Protein AF-A0A1V4AAN3-F1 (afdb_monomer_lite)

Sequence (166 aa):
MYVKAYLSYAHAMLGDKEAAVAVVRRCFSHLVLNWDRVVREESPEAYAWALLKVRVDTHLKLAGLDPQLVETAAFRRTASAVLESVRCQFAVMETALGLYTAIASLPERQYDTIVLLYVLGYPSEKVARIMGVERDTVRSHRRLAKRRIAKKLGLPLYAVADTTKE

Structure (mmCIF, N/CA/C/O backbone):
data_AF-A0A1V4AAN3-F1
#
_entry.id   AF-A0A1V4AAN3-F1
#
loop_
_atom_site.group_PDB
_atom_site.id
_atom_site.type_symbol
_atom_site.label_atom_id
_atom_site.label_alt_id
_atom_site.label_comp_id
_atom_site.label_asym_id
_atom_site.label_entity_id
_atom_site.label_seq_id
_atom_site.pdbx_PDB_ins_code
_atom_site.Cartn_x
_atom_site.Cartn_y
_atom_site.Cartn_z
_atom_site.occupancy
_atom_site.B_iso_or_equiv
_atom_site.auth_seq_id
_atom_site.auth_comp_id
_atom_site.auth_asym_id
_atom_site.auth_atom_id
_atom_site.pdbx_PDB_model_num
ATOM 1 N N . MET A 1 1 ? 3.935 -12.541 -12.078 1.00 59.59 1 MET A N 1
ATOM 2 C CA . MET A 1 1 ? 3.263 -12.678 -10.759 1.00 59.59 1 MET A CA 1
ATOM 3 C C . MET A 1 1 ? 2.969 -11.329 -10.074 1.00 59.59 1 MET A C 1
ATOM 5 O O . MET A 1 1 ? 1.926 -11.222 -9.438 1.00 59.59 1 MET A O 1
ATOM 9 N N . TYR A 1 2 ? 3.808 -10.291 -10.241 1.00 76.88 2 TYR A N 1
ATOM 10 C CA . TYR A 1 2 ? 3.610 -8.951 -9.644 1.00 76.88 2 TYR A CA 1
ATOM 11 C C . TYR A 1 2 ? 2.489 -8.103 -10.268 1.00 76.88 2 TYR A C 1
ATOM 13 O O . TYR A 1 2 ? 1.782 -7.406 -9.547 1.00 76.88 2 TYR A O 1
ATOM 21 N N . VAL A 1 3 ? 2.253 -8.223 -11.581 1.00 86.06 3 VAL A N 1
ATOM 22 C CA . VAL A 1 3 ? 1.236 -7.435 -12.312 1.00 86.06 3 VAL A CA 1
ATOM 23 C C . VAL A 1 3 ? -0.153 -7.532 -11.672 1.00 86.06 3 VAL A C 1
ATOM 25 O O . VAL A 1 3 ? -0.831 -6.522 -11.521 1.00 86.06 3 VAL A O 1
ATOM 28 N N . LYS A 1 4 ? -0.565 -8.725 -11.216 1.00 91.44 4 LYS A N 1
ATOM 29 C CA . LYS A 1 4 ? -1.862 -8.909 -10.542 1.00 91.44 4 LYS A CA 1
ATOM 30 C C . LYS A 1 4 ? -1.949 -8.107 -9.241 1.00 91.44 4 LYS A C 1
ATOM 32 O O . LYS A 1 4 ? -2.992 -7.522 -8.968 1.00 91.44 4 LYS A O 1
ATOM 37 N N . ALA A 1 5 ? -0.873 -8.063 -8.454 1.00 91.44 5 ALA A N 1
ATOM 38 C CA . ALA A 1 5 ? -0.840 -7.284 -7.218 1.00 91.44 5 ALA A CA 1
ATOM 39 C C . ALA A 1 5 ? -0.900 -5.779 -7.501 1.00 91.44 5 ALA A C 1
ATOM 41 O O . ALA A 1 5 ? -1.662 -5.074 -6.848 1.00 91.44 5 ALA A O 1
ATOM 42 N N . TYR A 1 6 ? -0.183 -5.321 -8.529 1.00 94.25 6 TYR A N 1
ATOM 43 C CA . TYR A 1 6 ? -0.158 -3.919 -8.946 1.00 94.25 6 TYR A CA 1
ATOM 44 C C . TYR A 1 6 ? -1.533 -3.473 -9.454 1.00 94.25 6 TYR A C 1
ATOM 46 O O . TYR A 1 6 ? -2.027 -2.428 -9.046 1.00 94.25 6 TYR A O 1
ATOM 54 N N . LEU A 1 7 ? -2.190 -4.302 -10.273 1.00 94.69 7 LEU A N 1
ATOM 55 C CA . LEU A 1 7 ? -3.561 -4.059 -10.728 1.00 94.69 7 LEU A CA 1
ATOM 56 C C . LEU A 1 7 ? -4.556 -4.062 -9.571 1.00 94.69 7 LEU A C 1
ATOM 58 O O . LEU A 1 7 ? -5.420 -3.199 -9.527 1.00 94.69 7 LEU A O 1
ATOM 62 N N . SER A 1 8 ? -4.430 -5.002 -8.631 1.00 92.06 8 SER A N 1
ATOM 63 C CA . SER A 1 8 ? -5.326 -5.066 -7.468 1.00 92.06 8 SER A CA 1
ATOM 64 C C . SER A 1 8 ? -5.192 -3.817 -6.599 1.00 92.06 8 SER A C 1
ATOM 66 O O . SER A 1 8 ? -6.200 -3.258 -6.184 1.00 92.06 8 SER A O 1
ATOM 68 N N . TYR A 1 9 ? -3.960 -3.356 -6.368 1.00 91.88 9 TYR A N 1
ATOM 69 C CA . TYR A 1 9 ? -3.700 -2.129 -5.621 1.00 91.88 9 TYR A CA 1
ATOM 70 C C . TYR A 1 9 ? -4.224 -0.893 -6.356 1.00 91.88 9 TYR A C 1
ATOM 72 O O . TYR A 1 9 ? -4.999 -0.130 -5.790 1.00 91.88 9 TYR A O 1
ATOM 80 N N . ALA A 1 10 ? -3.857 -0.718 -7.629 1.00 93.25 10 ALA A N 1
ATOM 81 C CA . ALA A 1 10 ? -4.297 0.427 -8.418 1.00 93.25 10 ALA A CA 1
ATOM 82 C C . ALA A 1 10 ? -5.827 0.466 -8.551 1.00 93.25 10 ALA A C 1
ATOM 84 O O . ALA A 1 10 ? -6.421 1.525 -8.412 1.00 93.25 10 ALA A O 1
ATOM 85 N N . HIS A 1 11 ? -6.478 -0.682 -8.745 1.00 92.31 11 HIS A N 1
ATOM 86 C CA . HIS A 1 11 ? -7.936 -0.764 -8.789 1.00 92.31 11 HIS A CA 1
ATOM 87 C C . HIS A 1 11 ? -8.573 -0.430 -7.440 1.00 92.31 11 HIS A C 1
ATOM 89 O O . HIS A 1 11 ? -9.558 0.301 -7.408 1.00 92.31 11 HIS A O 1
ATOM 95 N N . ALA A 1 12 ? -8.003 -0.915 -6.332 1.00 88.38 12 ALA A N 1
ATOM 96 C CA . ALA A 1 12 ? -8.495 -0.571 -5.005 1.00 88.38 12 ALA A CA 1
ATOM 97 C C . ALA A 1 12 ? -8.431 0.943 -4.764 1.00 88.38 12 ALA A C 1
ATOM 99 O O . ALA A 1 12 ? -9.416 1.510 -4.309 1.00 88.38 12 ALA A O 1
ATOM 100 N N . MET A 1 13 ? -7.320 1.594 -5.122 1.00 88.69 13 MET A N 1
ATOM 101 C CA . MET A 1 13 ? -7.129 3.034 -4.915 1.00 88.69 13 MET A CA 1
ATOM 102 C C . MET A 1 13 ? -7.954 3.896 -5.877 1.00 88.69 13 MET A C 1
ATOM 104 O O . MET A 1 13 ? -8.560 4.872 -5.457 1.00 88.69 13 MET A O 1
ATOM 108 N N . LEU A 1 14 ? -7.992 3.555 -7.166 1.00 89.38 14 LEU A N 1
ATOM 109 C CA . LEU A 1 14 ? -8.653 4.380 -8.183 1.00 89.38 14 LEU A CA 1
ATOM 110 C C . LEU A 1 14 ? -10.164 4.121 -8.267 1.00 89.38 14 LEU A C 1
ATOM 112 O O . LEU A 1 14 ? -10.907 4.979 -8.730 1.00 89.38 14 LEU A O 1
ATOM 116 N N . GLY A 1 15 ? -10.630 2.938 -7.854 1.00 86.88 15 GLY A N 1
ATOM 117 C CA . GLY A 1 15 ? -12.028 2.519 -7.994 1.00 86.88 15 GLY A CA 1
ATOM 118 C C . GLY A 1 15 ? -12.482 2.281 -9.441 1.00 86.88 15 GLY A C 1
ATOM 119 O O . GLY A 1 15 ? -13.656 1.999 -9.659 1.00 86.88 15 GLY A O 1
ATOM 120 N N . ASP A 1 16 ? -11.568 2.379 -10.409 1.00 87.75 16 ASP A N 1
ATOM 121 C CA . ASP A 1 16 ? -11.807 2.203 -11.840 1.00 87.75 16 ASP A CA 1
ATOM 122 C C . ASP A 1 16 ? -10.781 1.215 -12.417 1.00 87.75 16 ASP A C 1
ATOM 124 O O . ASP A 1 16 ? -9.563 1.342 -12.231 1.00 87.75 16 ASP A O 1
ATOM 128 N N . LYS A 1 17 ? -11.288 0.186 -13.102 1.00 91.31 17 LYS A N 1
ATOM 129 C CA . LYS A 1 17 ? -10.483 -0.898 -13.671 1.00 91.31 17 LYS A CA 1
ATOM 130 C C . LYS A 1 17 ? -9.648 -0.443 -14.869 1.00 91.31 17 LYS A C 1
ATOM 132 O O . LYS A 1 17 ? -8.492 -0.856 -14.978 1.00 91.31 17 LYS A O 1
ATOM 137 N N . GLU A 1 18 ? -10.197 0.387 -15.748 1.00 93.19 18 GLU A N 1
ATOM 138 C CA . GLU A 1 18 ? -9.493 0.892 -16.929 1.00 93.19 18 GLU A CA 1
ATOM 139 C C . GLU A 1 18 ? -8.391 1.870 -16.516 1.00 93.19 18 GLU A C 1
ATOM 141 O O . GLU A 1 18 ? -7.249 1.758 -16.980 1.00 93.19 18 GLU A O 1
ATOM 146 N N . ALA A 1 19 ? -8.681 2.751 -15.554 1.00 92.50 19 ALA A N 1
ATOM 147 C CA . ALA A 1 19 ? -7.680 3.640 -14.971 1.00 92.50 19 ALA A CA 1
ATOM 148 C C . ALA A 1 19 ? -6.533 2.845 -14.320 1.00 92.50 19 ALA A C 1
ATOM 150 O O . ALA A 1 19 ? -5.355 3.135 -14.559 1.00 92.50 19 ALA A O 1
ATOM 151 N N . ALA A 1 20 ? -6.855 1.785 -13.569 1.00 94.44 20 ALA A N 1
ATOM 152 C CA . ALA A 1 20 ? -5.860 0.902 -12.963 1.00 94.44 20 ALA A CA 1
ATOM 153 C C . ALA A 1 20 ? -4.967 0.223 -14.010 1.00 94.44 20 ALA A C 1
ATOM 155 O O . ALA A 1 20 ? -3.740 0.214 -13.868 1.00 94.44 20 ALA A O 1
ATOM 156 N N . VAL A 1 21 ? -5.555 -0.305 -15.087 1.00 96.12 21 VAL A N 1
ATOM 157 C CA . VAL A 1 21 ? -4.800 -0.909 -16.194 1.00 96.12 21 VAL A CA 1
ATOM 158 C C . VAL A 1 21 ? -3.892 0.122 -16.862 1.00 96.12 21 VAL A C 1
ATOM 160 O O . VAL A 1 21 ? -2.718 -0.171 -17.101 1.00 96.12 21 VAL A O 1
ATOM 163 N N . ALA A 1 22 ? -4.389 1.330 -17.130 1.00 95.25 22 ALA A N 1
ATOM 164 C CA . ALA A 1 22 ? -3.608 2.392 -17.756 1.00 95.25 22 ALA A CA 1
ATOM 165 C C . ALA A 1 22 ? -2.410 2.820 -16.892 1.00 95.25 22 ALA A C 1
ATOM 167 O O . ALA A 1 22 ? -1.289 2.933 -17.401 1.00 95.25 22 ALA A O 1
ATOM 168 N N . VAL A 1 23 ? -2.616 3.011 -15.585 1.00 96.06 23 VAL A N 1
ATOM 169 C CA . VAL A 1 23 ? -1.551 3.373 -14.636 1.00 96.06 23 VAL A CA 1
ATOM 170 C C . VAL A 1 23 ? -0.497 2.272 -14.544 1.00 96.06 23 VAL A C 1
ATOM 172 O O . VAL A 1 23 ? 0.698 2.555 -14.667 1.00 96.06 23 VAL A O 1
ATOM 175 N N . VAL A 1 24 ? -0.919 1.012 -14.398 1.00 96.19 24 VAL A N 1
ATOM 176 C CA . VAL A 1 24 ? 0.011 -0.122 -14.317 1.00 96.19 24 VAL A CA 1
ATOM 177 C C . VAL A 1 24 ? 0.786 -0.283 -15.623 1.00 96.19 24 VAL A C 1
ATOM 179 O O . VAL A 1 24 ? 2.006 -0.425 -15.577 1.00 96.19 24 VAL A O 1
ATOM 182 N N . ARG A 1 25 ? 0.136 -0.183 -16.789 1.00 95.25 25 ARG A N 1
ATOM 183 C CA . ARG A 1 25 ? 0.828 -0.234 -18.090 1.00 95.25 25 ARG A CA 1
ATOM 184 C C . ARG A 1 25 ? 1.920 0.830 -18.189 1.00 95.25 25 ARG A C 1
ATOM 186 O O . ARG A 1 25 ? 3.060 0.485 -18.475 1.00 95.25 25 ARG A O 1
ATOM 193 N N . ARG A 1 26 ? 1.609 2.092 -17.870 1.00 94.44 26 ARG A N 1
ATOM 194 C CA . ARG A 1 26 ? 2.597 3.190 -17.872 1.00 94.44 26 ARG A CA 1
ATOM 195 C C . ARG A 1 26 ? 3.749 2.935 -16.899 1.00 94.44 26 ARG A C 1
ATOM 197 O O . ARG A 1 26 ? 4.897 3.221 -17.233 1.00 94.44 26 ARG A O 1
ATOM 204 N N . CYS A 1 27 ? 3.457 2.387 -15.719 1.00 95.00 27 CYS A N 1
ATOM 205 C CA . CYS A 1 27 ? 4.476 2.008 -14.743 1.00 95.00 27 CYS A CA 1
ATOM 206 C C . CYS A 1 27 ? 5.439 0.962 -15.324 1.00 95.00 27 CYS A C 1
ATOM 208 O O . CYS A 1 27 ? 6.649 1.166 -15.301 1.00 95.00 27 CYS A O 1
ATOM 210 N N . PHE A 1 28 ? 4.919 -0.124 -15.899 1.00 93.94 28 PHE A N 1
ATOM 211 C CA . PHE A 1 28 ? 5.752 -1.177 -16.486 1.00 93.94 28 PHE A CA 1
ATOM 212 C C . PHE A 1 28 ? 6.523 -0.699 -17.720 1.00 93.94 28 PHE A C 1
ATOM 214 O O . PHE A 1 28 ? 7.702 -1.019 -17.841 1.00 93.94 28 PHE A O 1
ATOM 221 N N . SER A 1 29 ? 5.921 0.121 -18.587 1.00 94.81 29 SER A N 1
ATOM 222 C CA . SER A 1 29 ? 6.644 0.747 -19.702 1.00 94.81 29 SER A CA 1
ATOM 223 C C . SER A 1 29 ? 7.831 1.573 -19.206 1.00 94.81 29 SER A C 1
ATOM 225 O O . SER A 1 29 ? 8.921 1.459 -19.755 1.00 94.81 29 SER A O 1
ATOM 227 N N . HIS A 1 30 ? 7.660 2.348 -18.130 1.00 93.88 30 HIS A N 1
ATOM 228 C CA . HIS A 1 30 ? 8.761 3.104 -17.535 1.00 93.88 30 HIS A CA 1
ATOM 229 C C . HIS A 1 30 ? 9.863 2.193 -16.976 1.00 93.88 30 HIS A C 1
ATOM 231 O O . HIS A 1 30 ? 11.039 2.491 -17.164 1.00 93.88 30 HIS A O 1
ATOM 237 N N . LEU A 1 31 ? 9.504 1.089 -16.311 1.00 93.75 31 LEU A N 1
ATOM 238 C CA . LEU A 1 31 ? 10.482 0.128 -15.788 1.00 93.75 31 LEU A CA 1
ATOM 239 C C . LEU A 1 31 ? 11.292 -0.533 -16.906 1.00 93.75 31 LEU A C 1
ATOM 241 O O . LEU A 1 31 ? 12.506 -0.636 -16.782 1.00 93.75 31 LEU A O 1
ATOM 245 N N . VAL A 1 32 ? 10.639 -0.933 -18.001 1.00 93.44 32 VAL A N 1
ATOM 246 C CA . VAL A 1 32 ? 11.308 -1.556 -19.155 1.00 93.44 32 VAL A CA 1
ATOM 247 C C . VAL A 1 32 ? 12.234 -0.563 -19.857 1.00 93.44 32 VAL A C 1
ATOM 249 O O . VAL A 1 32 ? 13.378 -0.894 -20.143 1.00 93.44 32 VAL A O 1
ATOM 252 N N . LEU A 1 33 ? 11.775 0.671 -20.087 1.00 94.94 33 LEU A N 1
ATOM 253 C CA . LEU A 1 33 ? 12.582 1.709 -20.742 1.00 94.94 33 LEU A CA 1
ATOM 254 C C . LEU A 1 33 ? 13.793 2.154 -19.912 1.00 94.94 33 LEU A C 1
ATOM 256 O O . LEU A 1 33 ? 14.749 2.679 -20.468 1.00 94.94 33 LEU A O 1
ATOM 260 N N . ASN A 1 34 ? 13.756 1.960 -18.592 1.00 93.81 34 ASN A N 1
ATOM 261 C CA . ASN A 1 34 ? 14.825 2.352 -17.673 1.00 93.81 34 ASN A CA 1
ATOM 262 C C . ASN A 1 34 ? 15.451 1.138 -16.972 1.00 93.81 34 ASN A C 1
ATOM 264 O O . ASN A 1 34 ? 15.970 1.272 -15.861 1.00 93.81 34 ASN A O 1
ATOM 268 N N . TRP A 1 35 ? 15.384 -0.044 -17.592 1.00 91.75 35 TRP A N 1
ATOM 269 C CA . TRP A 1 35 ? 15.732 -1.308 -16.941 1.00 91.75 35 TRP A CA 1
ATOM 270 C C . TRP A 1 35 ? 17.154 -1.317 -16.369 1.00 91.75 35 TRP A C 1
ATOM 272 O O . TRP A 1 35 ? 17.350 -1.708 -15.220 1.00 91.75 35 TRP A O 1
ATOM 282 N N . ASP A 1 36 ? 18.120 -0.766 -17.105 1.00 92.56 36 ASP A N 1
ATOM 283 C CA . ASP A 1 36 ? 19.516 -0.675 -16.662 1.00 92.56 36 ASP A CA 1
ATOM 284 C C . ASP A 1 36 ? 19.671 0.084 -15.342 1.00 92.56 36 ASP A C 1
ATOM 286 O O . ASP A 1 36 ? 20.532 -0.239 -14.528 1.00 92.56 36 ASP A O 1
ATOM 290 N N . ARG A 1 37 ? 18.842 1.107 -15.116 1.00 90.75 37 ARG A N 1
ATOM 291 C CA . ARG A 1 37 ? 18.824 1.845 -13.852 1.00 90.75 37 ARG A CA 1
ATOM 292 C C . ARG A 1 37 ? 18.161 1.024 -12.754 1.00 90.75 37 ARG A C 1
ATOM 294 O O . ARG A 1 37 ? 18.698 0.971 -11.658 1.00 90.75 37 ARG A O 1
ATOM 301 N N . VAL A 1 38 ? 17.026 0.392 -13.052 1.00 91.00 38 VAL A N 1
ATOM 302 C CA . VAL A 1 38 ? 16.240 -0.384 -12.079 1.00 91.00 38 VAL A CA 1
ATOM 303 C C . VAL A 1 38 ? 17.070 -1.507 -11.460 1.00 91.00 38 VAL A C 1
ATOM 305 O O . VAL A 1 38 ? 17.012 -1.705 -10.253 1.00 91.00 38 VAL A O 1
ATOM 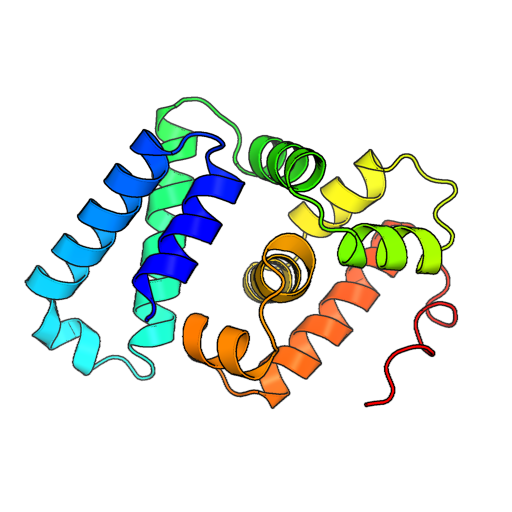308 N N . VAL A 1 39 ? 17.877 -2.204 -12.263 1.00 92.25 39 VAL A N 1
ATOM 309 C CA . VAL A 1 39 ? 18.729 -3.310 -11.788 1.00 92.25 39 VAL A CA 1
ATOM 310 C C . VAL A 1 39 ? 19.884 -2.830 -10.898 1.00 92.25 39 VAL A C 1
ATOM 312 O O . VAL A 1 39 ? 20.424 -3.618 -10.129 1.00 92.25 39 VAL A O 1
ATOM 315 N N . ARG A 1 40 ? 20.261 -1.547 -10.975 1.00 93.06 40 ARG A N 1
ATOM 316 C CA . ARG A 1 40 ? 21.310 -0.952 -10.129 1.00 93.06 40 ARG A CA 1
ATOM 317 C C . ARG A 1 40 ? 20.804 -0.461 -8.772 1.00 93.06 40 ARG A C 1
ATOM 319 O O . ARG A 1 40 ? 21.623 -0.107 -7.932 1.00 93.06 40 ARG A O 1
ATOM 326 N N . GLU A 1 41 ? 19.492 -0.397 -8.567 1.00 92.38 41 GLU A N 1
ATOM 327 C CA . GLU A 1 41 ? 18.913 -0.044 -7.270 1.00 92.38 41 GLU A CA 1
ATOM 328 C C . GLU A 1 41 ? 19.117 -1.194 -6.269 1.00 92.38 41 GLU A C 1
ATOM 330 O O . GLU A 1 41 ? 19.079 -2.364 -6.644 1.00 92.38 41 GLU A O 1
ATOM 335 N N . GLU A 1 42 ? 19.267 -0.875 -4.980 1.00 88.44 42 GLU A N 1
ATOM 336 C CA . GLU A 1 42 ? 19.451 -1.879 -3.913 1.00 88.44 42 GLU A CA 1
ATOM 337 C C . GLU A 1 42 ? 18.289 -2.885 -3.833 1.00 88.44 42 GLU A C 1
ATOM 339 O O . GLU A 1 42 ? 18.470 -4.038 -3.448 1.00 88.44 42 GLU A O 1
ATOM 344 N N . SER A 1 43 ? 17.083 -2.441 -4.200 1.00 92.00 43 SER A N 1
ATOM 345 C CA . SER A 1 43 ? 15.877 -3.266 -4.267 1.00 92.00 43 SER A CA 1
ATOM 346 C C . SER A 1 43 ? 15.016 -2.833 -5.461 1.00 92.00 43 SER A C 1
ATOM 348 O O . SER A 1 43 ? 14.237 -1.872 -5.358 1.00 92.00 43 SER A O 1
ATOM 350 N N . PRO A 1 44 ? 15.134 -3.527 -6.610 1.00 91.88 44 PRO A N 1
ATOM 351 C CA . PRO A 1 44 ? 14.329 -3.264 -7.802 1.00 91.88 44 PRO A CA 1
ATOM 352 C C . PRO A 1 44 ? 12.820 -3.322 -7.530 1.00 91.88 44 PRO A C 1
ATOM 354 O O . PRO A 1 44 ? 12.049 -2.518 -8.062 1.00 91.88 44 PRO A O 1
ATOM 357 N N . GLU A 1 45 ? 12.381 -4.239 -6.666 1.00 92.38 45 GLU A N 1
ATOM 358 C CA . GLU A 1 45 ? 10.986 -4.374 -6.251 1.00 92.38 45 GLU A CA 1
ATOM 359 C C . GLU A 1 45 ? 10.505 -3.160 -5.454 1.00 92.38 45 GLU A C 1
ATOM 361 O O . GLU A 1 45 ? 9.413 -2.649 -5.717 1.00 92.38 45 GLU A O 1
ATOM 366 N N . ALA A 1 46 ? 11.316 -2.660 -4.514 1.00 92.69 46 ALA A N 1
ATOM 367 C CA . ALA A 1 46 ? 10.961 -1.477 -3.736 1.00 92.69 46 ALA A CA 1
ATOM 368 C C . ALA A 1 46 ? 10.870 -0.232 -4.625 1.00 92.69 46 ALA A C 1
ATOM 370 O O . ALA A 1 46 ? 9.956 0.581 -4.444 1.00 92.69 46 ALA A O 1
ATOM 371 N N . TYR A 1 47 ? 11.773 -0.111 -5.602 1.00 93.75 47 TYR A N 1
ATOM 372 C CA . TYR A 1 47 ? 11.732 0.945 -6.610 1.00 93.75 47 TYR A CA 1
ATOM 373 C C . TYR A 1 47 ? 10.455 0.861 -7.459 1.00 93.75 47 TYR A C 1
ATOM 375 O O . TYR A 1 47 ? 9.722 1.845 -7.587 1.00 93.75 47 TYR A O 1
ATOM 383 N N . ALA A 1 48 ? 10.141 -0.322 -7.996 1.00 94.38 48 ALA A N 1
ATOM 384 C CA . ALA A 1 48 ? 8.944 -0.541 -8.804 1.00 94.38 48 ALA A CA 1
ATOM 385 C C . ALA A 1 48 ? 7.652 -0.255 -8.020 1.00 94.38 48 ALA A C 1
ATOM 387 O O . ALA A 1 48 ? 6.717 0.352 -8.554 1.00 94.38 48 ALA A O 1
ATOM 388 N N . TRP A 1 49 ? 7.617 -0.631 -6.740 1.00 95.50 49 TRP A N 1
ATOM 389 C CA . TRP A 1 49 ? 6.482 -0.374 -5.862 1.00 95.50 49 TRP A CA 1
ATOM 390 C C . TRP A 1 49 ? 6.301 1.117 -5.567 1.00 95.50 49 TRP A C 1
ATOM 392 O O . TRP A 1 49 ? 5.186 1.637 -5.649 1.00 95.50 49 TRP A O 1
ATOM 402 N N . ALA A 1 50 ? 7.392 1.828 -5.275 1.00 94.50 50 ALA A N 1
ATOM 403 C CA . ALA A 1 50 ? 7.363 3.277 -5.093 1.00 94.50 50 ALA A CA 1
ATOM 404 C C . ALA A 1 50 ? 6.884 3.993 -6.367 1.00 94.50 50 ALA A C 1
ATOM 406 O O . ALA A 1 50 ? 6.006 4.855 -6.301 1.00 94.50 50 ALA A O 1
ATOM 407 N N . LEU A 1 51 ? 7.386 3.579 -7.535 1.00 95.12 51 LEU A N 1
ATOM 408 C CA . LEU A 1 51 ? 6.978 4.141 -8.821 1.00 95.12 51 LEU A CA 1
ATOM 409 C C . LEU A 1 51 ? 5.478 3.957 -9.079 1.00 95.12 51 LEU A C 1
ATOM 411 O O . LEU A 1 51 ? 4.819 4.909 -9.501 1.00 95.12 51 LEU A O 1
ATOM 415 N N . LEU A 1 52 ? 4.923 2.769 -8.813 1.00 95.94 52 LEU A N 1
ATOM 416 C CA . LEU A 1 52 ? 3.485 2.535 -8.959 1.00 95.94 52 LEU A CA 1
ATOM 417 C C . LEU A 1 52 ? 2.678 3.537 -8.128 1.00 95.94 52 LEU A C 1
ATOM 419 O O . LEU A 1 52 ? 1.748 4.151 -8.652 1.00 95.94 52 LEU A O 1
ATOM 423 N N . LYS A 1 53 ? 3.037 3.719 -6.853 1.00 93.88 53 LYS A N 1
ATOM 424 C CA . LYS A 1 53 ? 2.314 4.613 -5.938 1.00 93.88 53 LYS A CA 1
ATOM 425 C C . LYS A 1 53 ? 2.364 6.062 -6.394 1.00 93.88 53 LYS A C 1
ATOM 427 O O . LYS A 1 53 ? 1.319 6.698 -6.462 1.00 93.88 53 LYS A O 1
ATOM 432 N N . VAL A 1 54 ? 3.531 6.543 -6.824 1.00 94.19 54 VAL A N 1
ATOM 433 C CA . VAL A 1 54 ? 3.669 7.888 -7.408 1.00 94.19 54 VAL A CA 1
ATOM 434 C C . VAL A 1 54 ? 2.751 8.061 -8.621 1.00 94.19 54 VAL A C 1
ATOM 436 O O . VAL A 1 54 ? 2.148 9.119 -8.794 1.00 94.19 54 VAL A O 1
ATOM 439 N N . ARG A 1 55 ? 2.596 7.028 -9.460 1.00 94.75 55 ARG A N 1
ATOM 440 C CA . ARG A 1 55 ? 1.713 7.089 -10.635 1.00 94.75 55 ARG A CA 1
ATOM 441 C C . ARG A 1 55 ? 0.232 7.078 -10.259 1.00 94.75 55 ARG A C 1
ATOM 443 O O . ARG A 1 55 ? -0.532 7.788 -10.907 1.00 94.75 55 ARG A O 1
ATOM 450 N N . VAL A 1 56 ? -0.162 6.312 -9.241 1.00 93.56 56 VAL A N 1
ATOM 451 C CA . VAL A 1 56 ? -1.530 6.328 -8.693 1.00 93.56 56 VAL A CA 1
ATOM 452 C C . VAL A 1 56 ? -1.846 7.704 -8.102 1.00 93.56 56 VAL A C 1
ATOM 454 O O . VAL A 1 56 ? -2.833 8.314 -8.499 1.00 93.56 56 VAL A O 1
ATOM 457 N N . ASP A 1 57 ? -0.977 8.231 -7.240 1.00 91.00 57 ASP A N 1
ATOM 458 C CA . ASP A 1 57 ? -1.130 9.553 -6.617 1.00 91.00 57 ASP A CA 1
ATOM 459 C C . ASP A 1 57 ? -1.198 10.676 -7.663 1.00 91.00 57 ASP A C 1
ATOM 461 O O . ASP A 1 57 ? -2.118 11.491 -7.658 1.00 91.00 57 ASP A O 1
ATOM 465 N N . THR A 1 58 ? -0.286 10.663 -8.640 1.00 92.44 58 THR A N 1
ATOM 466 C CA . THR A 1 58 ? -0.319 11.607 -9.769 1.00 92.44 58 THR A CA 1
ATOM 467 C C . THR A 1 58 ? -1.635 11.516 -10.543 1.00 92.44 58 THR A C 1
ATOM 469 O O . THR A 1 58 ? -2.192 12.542 -10.925 1.00 92.44 58 THR A O 1
ATOM 472 N N . HIS A 1 59 ? -2.148 10.307 -10.787 1.00 92.31 59 HIS A N 1
ATOM 473 C CA . HIS A 1 59 ? -3.413 10.130 -11.498 1.00 92.31 59 HIS A CA 1
ATOM 474 C C . HIS A 1 59 ? -4.592 10.723 -10.713 1.00 92.31 59 HIS A C 1
ATOM 476 O O . HIS A 1 59 ? -5.407 11.428 -11.302 1.00 92.31 59 HIS A O 1
ATOM 482 N N . LEU A 1 60 ? -4.654 10.492 -9.397 1.00 89.00 60 LEU A N 1
ATOM 483 C CA . LEU A 1 60 ? -5.698 11.049 -8.529 1.00 89.00 60 LEU A CA 1
ATOM 484 C C . LEU A 1 60 ? -5.656 12.580 -8.495 1.00 89.00 60 LEU A C 1
ATOM 486 O O . LEU A 1 60 ? -6.685 13.226 -8.691 1.00 89.00 60 LEU A O 1
ATOM 490 N N . LYS A 1 61 ? -4.458 13.156 -8.349 1.00 89.38 61 LYS A N 1
ATOM 491 C CA . LYS A 1 61 ? -4.256 14.611 -8.360 1.00 89.38 61 LYS A CA 1
ATOM 492 C C . LYS A 1 61 ? -4.688 15.246 -9.681 1.00 89.38 61 LYS A C 1
ATOM 494 O O . LYS A 1 61 ? -5.366 16.268 -9.671 1.00 89.38 61 LYS A O 1
ATOM 499 N N . LEU A 1 62 ? -4.342 14.632 -10.815 1.00 89.62 62 LEU A N 1
ATOM 500 C CA . LEU A 1 62 ? -4.761 15.112 -12.139 1.00 89.62 62 LEU A CA 1
ATOM 501 C C . LEU A 1 62 ? -6.274 14.990 -12.366 1.00 89.62 62 LEU A C 1
ATOM 503 O O . LEU A 1 62 ? -6.835 15.775 -13.123 1.00 89.62 62 LEU A O 1
ATOM 507 N N . ALA A 1 63 ? -6.935 14.042 -11.700 1.00 87.25 63 ALA A N 1
ATOM 508 C CA . ALA A 1 63 ? -8.390 13.911 -11.698 1.00 87.25 63 ALA A CA 1
ATOM 509 C C . ALA A 1 63 ? -9.092 14.883 -10.722 1.00 87.25 63 ALA A C 1
ATOM 511 O O . ALA A 1 63 ? -10.313 14.832 -10.594 1.00 87.25 63 ALA A O 1
ATOM 512 N N . GLY A 1 64 ? -8.347 15.755 -10.028 1.00 86.69 64 GLY A N 1
ATOM 513 C CA . GLY A 1 64 ? -8.892 16.712 -9.057 1.00 86.69 64 GLY A CA 1
ATOM 514 C C . GLY A 1 64 ? -9.344 16.077 -7.740 1.00 86.69 64 GLY A C 1
ATOM 515 O O . GLY A 1 64 ? -10.107 16.688 -6.994 1.00 86.69 64 GLY A O 1
ATOM 516 N N . LEU A 1 65 ? -8.905 14.850 -7.456 1.00 84.62 65 LEU A N 1
ATOM 517 C CA . LEU A 1 65 ? -9.273 14.118 -6.251 1.00 84.62 65 LEU A CA 1
ATOM 518 C C . LEU A 1 65 ? -8.165 14.223 -5.201 1.00 84.62 65 LEU A C 1
ATOM 520 O O . LEU A 1 65 ? -6.989 14.043 -5.513 1.00 84.62 65 LEU A O 1
ATOM 524 N N . ASP A 1 66 ? -8.549 14.461 -3.945 1.00 83.25 66 ASP A N 1
ATOM 525 C CA . ASP A 1 66 ? -7.629 14.380 -2.809 1.00 83.25 66 ASP A CA 1
ATOM 526 C C . ASP A 1 66 ? -7.276 12.904 -2.533 1.00 83.25 66 ASP A C 1
ATOM 528 O O . ASP A 1 66 ? -8.178 12.123 -2.196 1.00 83.25 66 ASP A O 1
ATOM 532 N N . PRO A 1 67 ? -5.992 12.505 -2.643 1.00 80.56 67 PRO A N 1
ATOM 533 C CA . PRO A 1 67 ? -5.555 11.141 -2.374 1.00 80.56 67 PRO A CA 1
ATOM 534 C C . PRO A 1 67 ? -6.014 10.611 -1.014 1.00 80.56 67 PRO A C 1
ATOM 536 O O . PRO A 1 67 ? -6.497 9.486 -0.953 1.00 80.56 67 PRO A O 1
ATOM 539 N N . GLN A 1 68 ? -5.973 11.407 0.061 1.00 78.69 68 GLN A N 1
ATOM 540 C CA . GLN A 1 68 ? -6.356 10.918 1.395 1.00 78.69 68 GLN A CA 1
ATOM 541 C C . GLN A 1 68 ? -7.852 10.594 1.492 1.00 78.69 68 GLN A C 1
ATOM 543 O O . GLN A 1 68 ? -8.260 9.607 2.124 1.00 78.69 68 GLN A O 1
ATOM 548 N N . LEU A 1 69 ? -8.687 11.418 0.855 1.00 79.88 69 LEU A N 1
ATOM 549 C CA . LEU A 1 69 ? -10.128 11.195 0.804 1.00 79.88 69 LEU A CA 1
ATOM 550 C C . LEU A 1 69 ? -10.455 9.964 -0.047 1.00 79.88 69 LEU A C 1
ATOM 552 O O . LEU A 1 69 ? -11.301 9.148 0.336 1.00 79.88 69 LEU A O 1
ATOM 556 N N . VAL A 1 70 ? -9.762 9.814 -1.176 1.00 82.12 70 VAL A N 1
ATOM 557 C CA . VAL A 1 70 ? -9.910 8.658 -2.060 1.00 82.12 70 VAL A CA 1
ATOM 558 C C . VAL A 1 70 ? -9.474 7.381 -1.365 1.00 82.12 70 VAL A C 1
ATOM 560 O O . VAL A 1 70 ? -10.231 6.418 -1.394 1.00 82.12 70 VAL A O 1
ATOM 563 N N . GLU A 1 71 ? -8.327 7.372 -0.692 1.00 83.56 71 GLU A N 1
ATOM 564 C CA . GLU A 1 71 ? -7.844 6.228 0.081 1.00 83.56 71 GLU A CA 1
ATOM 565 C C . GLU A 1 71 ? -8.885 5.809 1.120 1.00 83.56 71 GLU A C 1
ATOM 567 O O . GLU A 1 71 ? -9.334 4.663 1.121 1.00 83.56 71 GLU A O 1
ATOM 572 N N . THR A 1 72 ? -9.376 6.752 1.931 1.00 83.00 72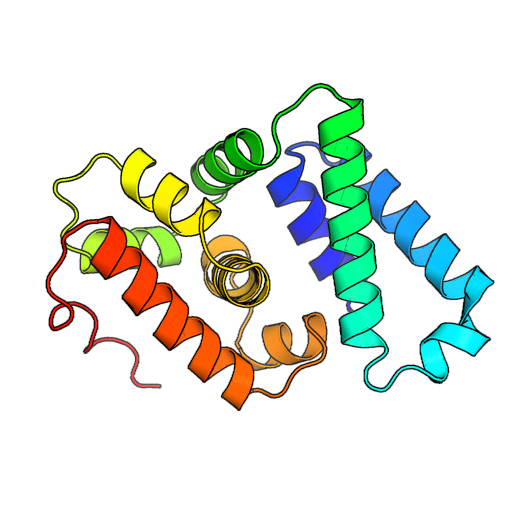 THR A N 1
ATOM 573 C CA . THR A 1 72 ? -10.433 6.498 2.928 1.00 83.00 72 THR A CA 1
ATOM 574 C C . THR A 1 72 ? -11.685 5.872 2.292 1.00 83.00 72 THR A C 1
ATOM 576 O O . THR A 1 72 ? -12.236 4.894 2.809 1.00 83.00 72 THR A O 1
ATOM 579 N N . ALA A 1 73 ? -12.139 6.402 1.151 1.00 82.00 73 ALA A N 1
ATOM 580 C CA . ALA A 1 73 ? -13.298 5.878 0.431 1.00 82.00 73 ALA A CA 1
ATOM 581 C C . ALA A 1 73 ? -13.032 4.501 -0.205 1.00 82.00 73 ALA A C 1
ATOM 583 O O . ALA A 1 73 ? -13.906 3.629 -0.168 1.00 82.00 73 ALA A O 1
ATOM 584 N N . ALA A 1 74 ? -11.839 4.301 -0.761 1.00 80.62 74 ALA A N 1
ATOM 585 C CA . ALA A 1 74 ? -11.358 3.054 -1.334 1.00 80.62 74 ALA A CA 1
ATOM 586 C C . ALA A 1 74 ? -11.350 1.943 -0.285 1.00 80.62 74 ALA A C 1
ATOM 588 O O . ALA A 1 74 ? -11.936 0.884 -0.524 1.00 80.62 74 ALA A O 1
ATOM 589 N N . PHE A 1 75 ? -10.790 2.199 0.902 1.00 77.81 75 PHE A N 1
ATOM 590 C CA . PHE A 1 75 ? -10.826 1.244 2.011 1.00 77.81 75 PHE A CA 1
ATOM 591 C C . PHE A 1 75 ? -12.245 0.856 2.368 1.00 77.81 75 PHE A C 1
ATOM 593 O O . PHE A 1 75 ? -12.544 -0.328 2.436 1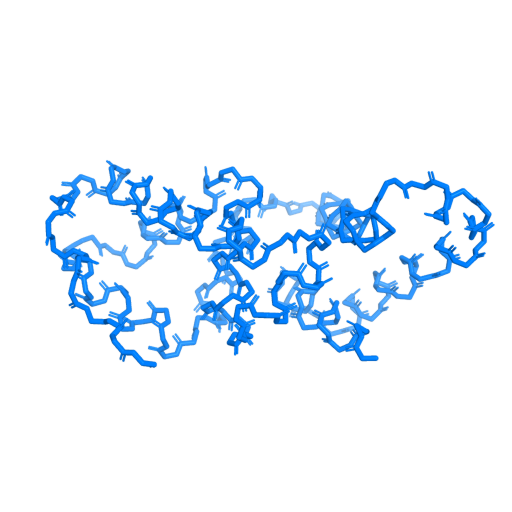.00 77.81 75 PHE A O 1
ATOM 600 N N . ARG A 1 76 ? -13.144 1.828 2.537 1.00 77.31 76 ARG A N 1
ATOM 601 C CA . ARG A 1 76 ? -14.535 1.526 2.886 1.00 77.31 76 ARG A CA 1
ATOM 602 C C . ARG A 1 76 ? -15.216 0.617 1.858 1.00 77.31 76 ARG A C 1
ATOM 604 O O . ARG A 1 76 ? -16.037 -0.206 2.238 1.00 77.31 76 ARG A O 1
ATOM 611 N N . ARG A 1 77 ? -14.896 0.768 0.569 1.00 80.06 77 ARG A N 1
ATOM 612 C CA . ARG A 1 77 ? -15.460 -0.062 -0.511 1.00 80.06 77 ARG A CA 1
ATOM 613 C C . ARG A 1 77 ? -14.832 -1.453 -0.588 1.00 80.06 77 ARG A C 1
ATOM 615 O O . ARG A 1 77 ? -15.502 -2.390 -1.001 1.00 80.06 77 ARG A O 1
ATOM 622 N N . THR A 1 78 ? -13.546 -1.567 -0.261 1.00 76.69 78 THR A N 1
ATOM 623 C CA . THR A 1 78 ? -12.728 -2.767 -0.517 1.00 76.69 78 THR A CA 1
ATOM 624 C C . THR A 1 78 ? -12.324 -3.526 0.742 1.00 76.69 78 THR A C 1
ATOM 626 O O . THR A 1 78 ? -11.683 -4.569 0.632 1.00 76.69 78 THR A O 1
ATOM 629 N N . ALA A 1 79 ? -12.676 -3.023 1.928 1.00 69.75 79 ALA A N 1
ATOM 630 C CA . ALA A 1 79 ? -12.372 -3.644 3.208 1.00 69.75 79 ALA A CA 1
ATOM 631 C C . ALA A 1 79 ? -12.774 -5.122 3.184 1.00 69.75 79 ALA A C 1
ATOM 633 O O . ALA A 1 79 ? -13.939 -5.467 2.990 1.00 69.75 79 ALA A O 1
ATOM 634 N N . SER A 1 80 ? -11.786 -6.001 3.360 1.00 66.75 80 SER A N 1
ATOM 635 C CA . SER A 1 80 ? -12.049 -7.431 3.465 1.00 66.75 80 SER A CA 1
ATOM 636 C C . SER A 1 80 ? -12.684 -7.755 4.819 1.00 66.75 80 SER A C 1
ATOM 638 O O . SER A 1 80 ? -12.544 -7.000 5.786 1.00 66.75 80 SER A O 1
ATOM 640 N N . ALA A 1 81 ? -13.287 -8.941 4.928 1.00 66.62 81 ALA A N 1
ATOM 641 C CA . ALA A 1 81 ? -13.783 -9.469 6.199 1.00 66.62 81 ALA A CA 1
ATOM 642 C C . ALA A 1 81 ? -12.706 -9.501 7.307 1.00 66.62 81 ALA A C 1
ATOM 644 O O . ALA A 1 81 ? -13.033 -9.419 8.487 1.00 66.62 81 ALA A O 1
ATOM 645 N N . VAL A 1 82 ? -11.416 -9.572 6.948 1.00 64.50 82 VAL A N 1
ATOM 646 C CA . VAL A 1 82 ? -10.301 -9.541 7.910 1.00 64.50 82 VAL A CA 1
ATOM 647 C C . VAL A 1 82 ? -10.055 -8.127 8.441 1.00 64.50 82 VAL A C 1
ATOM 649 O O . VAL A 1 82 ? -9.765 -7.952 9.619 1.00 64.50 82 VAL A O 1
ATOM 652 N N . LEU A 1 83 ? -10.177 -7.090 7.607 1.00 70.81 83 LEU A N 1
ATOM 653 C CA . LEU A 1 83 ? -10.093 -5.710 8.100 1.00 70.81 83 LEU A CA 1
ATOM 654 C C . LEU A 1 83 ? -11.281 -5.400 9.024 1.00 70.81 83 LEU A C 1
ATOM 656 O O . LEU A 1 83 ? -11.130 -4.699 10.021 1.00 70.81 83 LEU A O 1
ATOM 660 N N . GLU A 1 84 ? -12.440 -5.977 8.717 1.00 70.81 84 GLU A N 1
ATOM 661 C CA . GLU A 1 84 ? -13.647 -5.850 9.525 1.00 70.81 84 GLU A CA 1
ATOM 662 C C . GLU A 1 84 ? -13.531 -6.586 10.869 1.00 70.81 84 GLU A C 1
ATOM 664 O O . GLU A 1 84 ? -13.908 -6.043 11.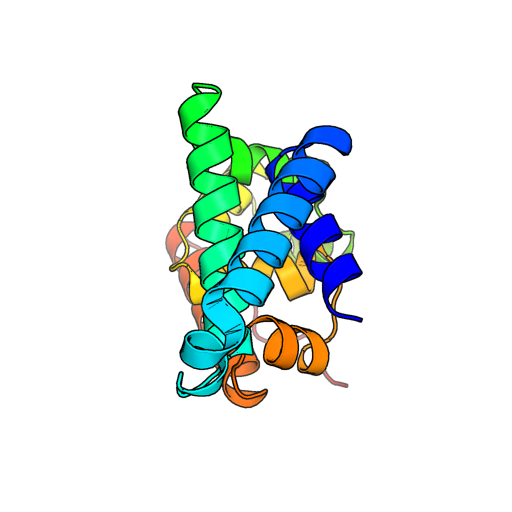906 1.00 70.81 84 GLU A O 1
ATOM 669 N N . SER A 1 85 ? -12.909 -7.770 10.906 1.00 68.62 85 SER A N 1
ATOM 670 C CA . SER A 1 85 ? -12.606 -8.439 12.178 1.00 68.62 85 SER A CA 1
ATOM 671 C C . SER A 1 85 ? -11.599 -7.644 13.012 1.00 68.62 85 SER A C 1
ATOM 673 O O . SER A 1 85 ? -11.760 -7.526 14.226 1.00 68.62 85 SER A O 1
ATOM 675 N N . VAL A 1 86 ? -10.611 -7.016 12.370 1.00 65.75 86 VAL A N 1
ATOM 676 C CA . VAL A 1 86 ? -9.681 -6.088 13.025 1.00 65.75 86 VAL A CA 1
ATOM 677 C C . VAL A 1 86 ? -10.418 -4.851 13.558 1.00 65.75 86 VAL A C 1
ATOM 679 O O . VAL A 1 86 ? -10.148 -4.438 14.685 1.00 65.75 86 VAL A O 1
ATOM 682 N N . ARG A 1 87 ? -11.387 -4.290 12.819 1.00 68.44 87 ARG A N 1
ATOM 683 C CA . ARG A 1 87 ? -12.269 -3.210 13.307 1.00 68.44 87 ARG A CA 1
ATOM 684 C C . ARG A 1 87 ? -13.006 -3.632 14.578 1.00 68.44 87 ARG A C 1
ATOM 686 O O . ARG A 1 87 ? -13.029 -2.869 15.539 1.00 68.44 87 ARG A O 1
ATOM 693 N N . CYS A 1 88 ? -13.542 -4.850 14.609 1.00 65.31 88 CYS A N 1
ATOM 694 C CA . CYS A 1 88 ? -14.191 -5.402 15.798 1.00 65.31 88 CYS A CA 1
ATOM 695 C C . CYS A 1 88 ? -13.207 -5.602 16.968 1.00 65.31 88 CYS A C 1
ATOM 697 O O . CYS A 1 88 ? -13.545 -5.265 18.100 1.00 65.31 88 CYS A O 1
ATOM 699 N N . GLN A 1 89 ? -11.978 -6.076 16.713 1.00 63.31 89 GLN A N 1
ATOM 700 C CA . GLN A 1 89 ? -10.925 -6.236 17.736 1.00 63.31 89 GLN A CA 1
ATOM 701 C C . GLN A 1 89 ? -10.503 -4.910 18.373 1.00 63.31 89 GLN A C 1
ATOM 703 O O . GLN A 1 89 ? -10.177 -4.861 19.555 1.00 63.31 89 GLN A O 1
ATOM 708 N N . PHE A 1 90 ? -10.517 -3.822 17.604 1.00 59.56 90 PHE A N 1
ATOM 709 C CA . PHE A 1 90 ? -10.248 -2.486 18.125 1.00 59.56 90 PHE A CA 1
ATOM 710 C C . PHE A 1 90 ? -11.412 -1.923 18.974 1.00 59.56 90 PHE A C 1
ATOM 712 O O . PHE A 1 90 ? -11.319 -0.779 19.401 1.00 59.56 90 PHE A O 1
ATOM 719 N N . ALA A 1 91 ? -12.478 -2.696 19.253 1.00 54.97 91 ALA A N 1
ATOM 720 C CA . ALA A 1 91 ? -13.616 -2.313 20.106 1.00 54.97 91 ALA A CA 1
ATOM 721 C C . ALA A 1 91 ? -14.136 -0.896 19.802 1.00 54.97 91 ALA A C 1
ATOM 723 O O . ALA A 1 91 ? -14.414 -0.091 20.691 1.00 54.97 91 ALA A O 1
ATOM 724 N N . VAL A 1 92 ? -14.177 -0.565 18.511 1.00 53.62 92 VAL A N 1
ATOM 725 C CA . VAL A 1 92 ? -14.322 0.811 18.052 1.00 53.62 92 VAL A CA 1
ATOM 726 C C . VAL A 1 92 ? -15.779 1.239 18.238 1.00 53.62 92 VAL A C 1
ATOM 728 O O . VAL A 1 92 ? -16.628 0.952 17.400 1.00 53.62 92 VAL A O 1
ATOM 731 N N . MET A 1 93 ? -16.067 1.938 19.340 1.00 49.28 93 MET A N 1
ATOM 732 C CA . MET A 1 93 ? -17.272 2.771 19.473 1.00 49.28 93 MET A CA 1
ATOM 733 C C . MET A 1 93 ? -17.234 3.991 18.529 1.00 49.28 93 MET A C 1
ATOM 735 O O . MET A 1 93 ? -18.246 4.668 18.374 1.00 49.28 93 MET A O 1
ATOM 739 N N . GLU A 1 94 ? -16.104 4.273 17.865 1.00 53.25 94 GLU A N 1
ATOM 740 C CA . GLU A 1 94 ? -16.061 5.226 16.750 1.00 53.25 94 GLU A CA 1
ATOM 741 C C . GLU A 1 94 ? -16.680 4.674 15.451 1.00 53.25 94 GLU A C 1
ATOM 743 O O . GLU A 1 94 ? -16.609 3.494 15.099 1.00 53.25 94 GLU A O 1
ATOM 748 N N . THR A 1 95 ? -17.247 5.584 14.663 1.00 63.34 95 THR A N 1
ATOM 749 C CA . THR A 1 95 ? -17.702 5.329 13.294 1.00 63.34 95 THR A CA 1
ATOM 750 C C . THR A 1 95 ? -16.593 4.680 12.457 1.00 63.34 95 THR A C 1
ATOM 752 O O . THR A 1 95 ? -15.445 5.107 12.525 1.00 63.34 95 THR A O 1
ATOM 755 N N . ALA A 1 96 ? -16.923 3.719 11.582 1.00 68.56 96 ALA A N 1
ATOM 756 C CA . ALA A 1 96 ? -15.960 3.070 10.673 1.00 68.56 96 ALA A CA 1
ATOM 757 C C . ALA A 1 96 ? -15.076 4.068 9.886 1.00 68.56 96 ALA A C 1
ATOM 759 O O . ALA A 1 96 ? -13.943 3.764 9.524 1.00 68.56 96 ALA A O 1
ATOM 760 N N . LEU A 1 97 ? -15.575 5.291 9.681 1.00 74.12 97 LEU A N 1
ATOM 761 C CA . LEU A 1 97 ? -14.845 6.417 9.105 1.00 74.12 97 LEU A CA 1
ATOM 762 C C . LEU A 1 97 ? -13.585 6.820 9.904 1.00 74.12 97 LEU A C 1
ATOM 764 O O . LEU A 1 97 ? -12.560 7.121 9.292 1.00 74.12 97 LEU A O 1
ATOM 768 N N . GLY A 1 98 ? -13.627 6.784 11.240 1.00 82.75 98 GLY A N 1
ATOM 769 C CA . GLY A 1 98 ? -12.486 7.056 12.126 1.00 82.75 98 GLY A CA 1
ATOM 770 C C . GLY A 1 98 ? -11.344 6.058 11.922 1.00 82.75 98 GLY A C 1
ATOM 771 O O . GLY A 1 98 ? -10.188 6.438 11.746 1.00 82.75 98 GLY A O 1
ATOM 772 N N . LEU A 1 99 ? -11.668 4.765 11.801 1.00 83.19 99 LEU A N 1
ATOM 773 C CA . LEU A 1 99 ? -10.673 3.734 11.494 1.00 83.19 99 LEU A CA 1
ATOM 774 C C . LEU A 1 99 ? -10.017 3.960 10.124 1.00 83.19 99 LEU A C 1
ATOM 776 O O . LEU A 1 99 ? -8.791 3.918 10.017 1.00 83.19 99 LEU A O 1
ATOM 780 N N . TYR A 1 100 ? -10.807 4.219 9.080 1.00 84.38 100 TYR A N 1
ATOM 781 C CA . TYR A 1 100 ? -10.263 4.424 7.733 1.00 84.38 100 TYR A CA 1
ATOM 782 C C . TYR A 1 100 ? -9.393 5.681 7.643 1.00 84.38 100 TYR A C 1
ATOM 784 O O . TYR A 1 100 ? -8.301 5.630 7.081 1.00 84.38 100 TYR A O 1
ATOM 792 N N . THR A 1 101 ? -9.808 6.777 8.279 1.00 86.56 101 THR A N 1
ATOM 793 C CA . THR A 1 101 ? -8.992 8.002 8.376 1.00 86.56 101 THR A CA 1
ATOM 794 C C . THR A 1 101 ? -7.749 7.821 9.253 1.00 86.56 101 THR A C 1
ATOM 796 O O . THR A 1 101 ? -6.735 8.503 9.060 1.00 86.56 101 THR A O 1
ATOM 799 N N . ALA A 1 102 ? -7.768 6.896 10.216 1.00 88.75 102 ALA A N 1
ATOM 800 C CA . ALA A 1 102 ? -6.571 6.529 10.959 1.00 88.75 102 ALA A CA 1
ATOM 801 C C . ALA A 1 102 ? -5.579 5.750 10.086 1.00 88.75 102 ALA A C 1
ATOM 803 O O . ALA A 1 102 ? -4.387 6.074 10.092 1.00 88.75 102 ALA A O 1
ATOM 804 N N . ILE A 1 103 ? -6.069 4.798 9.287 1.00 88.88 103 ILE A N 1
ATOM 805 C CA . ILE A 1 103 ? -5.260 4.037 8.326 1.00 88.88 103 ILE A CA 1
ATOM 806 C C . ILE A 1 103 ? -4.649 4.969 7.271 1.00 88.88 103 ILE A C 1
ATOM 808 O O . ILE A 1 103 ? -3.434 4.936 7.103 1.00 88.88 103 ILE A O 1
ATOM 812 N N . ALA A 1 104 ? -5.438 5.847 6.640 1.00 88.31 104 ALA A N 1
ATOM 813 C CA . ALA A 1 104 ? -4.966 6.791 5.614 1.00 88.31 104 ALA A CA 1
ATOM 814 C C . ALA A 1 104 ? -3.901 7.787 6.120 1.00 88.31 104 ALA A C 1
ATOM 816 O O . ALA A 1 104 ? -3.151 8.365 5.346 1.00 88.31 104 ALA A O 1
ATOM 817 N N . SER A 1 105 ? -3.785 7.972 7.439 1.00 89.94 105 SER A N 1
ATOM 818 C CA . SER A 1 105 ? -2.747 8.825 8.038 1.00 89.94 105 SER A CA 1
ATOM 819 C C . SER A 1 105 ? -1.465 8.097 8.444 1.00 89.94 105 SER A C 1
ATOM 821 O O . SER A 1 105 ? -0.573 8.693 9.057 1.00 89.94 105 SER A O 1
ATOM 823 N N . LEU A 1 106 ? -1.379 6.791 8.190 1.00 92.44 106 LEU A N 1
ATOM 824 C CA . LEU A 1 106 ? -0.178 6.026 8.490 1.00 92.44 106 LEU A CA 1
ATOM 825 C C . LEU A 1 106 ? 0.996 6.481 7.613 1.00 92.44 106 LEU A C 1
ATOM 827 O O . LEU A 1 106 ? 0.801 6.872 6.466 1.00 92.44 106 LEU A O 1
ATOM 831 N N . PRO A 1 107 ? 2.244 6.354 8.103 1.00 94.12 107 PRO A N 1
ATOM 832 C CA . PRO A 1 107 ? 3.409 6.453 7.235 1.00 94.12 107 PRO A CA 1
ATOM 833 C C . PRO A 1 107 ? 3.306 5.471 6.072 1.00 94.12 107 PRO A C 1
ATOM 835 O O . PRO A 1 107 ? 2.920 4.321 6.275 1.00 94.12 107 PRO A O 1
ATOM 838 N N . GLU A 1 108 ? 3.751 5.892 4.895 1.00 91.00 108 GLU A N 1
ATOM 839 C CA . GLU A 1 108 ? 3.579 5.186 3.620 1.00 91.00 108 GLU A CA 1
ATOM 840 C C . GLU A 1 108 ? 3.895 3.677 3.683 1.00 91.00 108 GLU A C 1
ATOM 842 O O . GLU A 1 108 ? 3.089 2.842 3.290 1.00 91.00 108 GLU A O 1
ATOM 847 N N . ARG A 1 109 ? 5.030 3.275 4.272 1.00 93.62 109 ARG A N 1
ATOM 848 C CA . ARG A 1 109 ? 5.399 1.846 4.377 1.00 93.62 109 ARG A CA 1
ATOM 849 C C . ARG A 1 109 ? 4.479 1.044 5.310 1.00 93.62 109 ARG A C 1
ATOM 851 O O . ARG A 1 109 ? 4.238 -0.145 5.099 1.00 93.62 109 ARG A O 1
ATOM 858 N N . GLN A 1 110 ? 3.970 1.684 6.360 1.00 94.75 110 GLN A N 1
ATOM 859 C CA . GLN A 1 110 ? 3.020 1.079 7.298 1.00 94.75 110 GLN A CA 1
ATOM 860 C C . GLN A 1 110 ? 1.628 0.991 6.673 1.00 94.75 110 GLN A C 1
ATOM 862 O O . GLN A 1 110 ? 0.974 -0.040 6.807 1.00 94.75 110 GLN A O 1
ATOM 867 N N . TYR A 1 111 ? 1.225 2.038 5.954 1.00 92.62 111 TYR A N 1
ATOM 868 C CA . TYR A 1 111 ? 0.019 2.078 5.142 1.00 92.62 111 TYR A CA 1
ATOM 869 C C . TYR A 1 111 ? -0.009 0.926 4.131 1.00 92.62 111 TYR A C 1
ATOM 871 O O . TYR A 1 111 ? -0.909 0.088 4.185 1.00 92.62 111 TYR A O 1
ATOM 879 N N . ASP A 1 112 ? 1.037 0.804 3.307 1.00 93.00 112 ASP A N 1
ATOM 880 C CA . ASP A 1 112 ? 1.169 -0.257 2.302 1.00 93.00 112 ASP A CA 1
ATOM 881 C C . ASP A 1 112 ? 1.034 -1.644 2.928 1.00 93.00 112 ASP A C 1
ATOM 883 O O . ASP A 1 112 ? 0.327 -2.512 2.419 1.00 93.00 112 ASP A O 1
ATOM 887 N N . THR A 1 113 ? 1.679 -1.843 4.080 1.00 94.69 113 THR A N 1
ATOM 888 C CA . THR A 1 113 ? 1.603 -3.103 4.821 1.00 94.69 113 THR A CA 1
ATOM 889 C C . THR A 1 113 ? 0.161 -3.423 5.220 1.00 94.69 113 THR A C 1
ATOM 891 O O . THR A 1 113 ? -0.275 -4.563 5.066 1.00 94.69 113 THR A O 1
ATOM 894 N N . ILE A 1 114 ? -0.600 -2.439 5.712 1.00 91.12 114 ILE A N 1
ATOM 895 C CA . ILE A 1 114 ? -2.005 -2.638 6.089 1.00 91.12 114 ILE A CA 1
ATOM 896 C C . ILE A 1 114 ? -2.881 -2.905 4.861 1.00 91.12 114 ILE A C 1
ATOM 898 O O . ILE A 1 114 ? -3.674 -3.848 4.890 1.00 91.12 114 ILE A O 1
ATOM 902 N N . VAL A 1 115 ? -2.711 -2.146 3.774 1.00 89.38 115 VAL A N 1
ATOM 903 C CA . VAL A 1 115 ? -3.460 -2.346 2.522 1.00 89.38 115 VAL A CA 1
ATOM 904 C C . VAL A 1 115 ? -3.230 -3.749 1.977 1.00 89.38 115 VAL A C 1
ATOM 906 O O . VAL A 1 115 ? -4.176 -4.497 1.729 1.00 89.38 115 VAL A O 1
ATOM 909 N N . LEU A 1 116 ? -1.969 -4.132 1.799 1.00 91.69 116 LEU A N 1
ATOM 910 C CA . LEU A 1 116 ? -1.627 -5.387 1.146 1.00 91.69 116 LEU A CA 1
ATOM 911 C C . LEU A 1 116 ? -2.057 -6.598 1.986 1.00 91.69 116 LEU A C 1
ATOM 913 O O . LEU A 1 116 ? -2.558 -7.566 1.416 1.00 91.69 116 LEU A O 1
ATOM 917 N N . LEU A 1 117 ? -1.911 -6.535 3.316 1.00 90.00 117 LEU A N 1
ATOM 918 C CA . LEU A 1 117 ? -2.311 -7.622 4.215 1.00 90.00 117 LEU A CA 1
ATOM 919 C C . LEU A 1 117 ? -3.830 -7.727 4.377 1.00 90.00 117 LEU A C 1
ATOM 921 O O . LEU A 1 117 ? -4.380 -8.818 4.267 1.00 90.00 117 LEU A O 1
ATOM 925 N N . TYR A 1 118 ? -4.505 -6.616 4.674 1.00 85.81 118 TYR A N 1
ATOM 926 C CA . TYR A 1 118 ? -5.881 -6.659 5.176 1.00 85.81 118 TYR A CA 1
ATOM 927 C C . TYR A 1 118 ? -6.928 -6.215 4.161 1.00 85.81 118 TYR A C 1
ATOM 929 O O . TYR A 1 118 ? -8.076 -6.630 4.274 1.00 85.81 118 TYR A O 1
ATOM 937 N N . VAL A 1 119 ? -6.572 -5.405 3.165 1.00 84.06 119 VAL A N 1
ATOM 938 C CA . VAL A 1 119 ? -7.510 -5.033 2.091 1.00 84.06 119 VAL A CA 1
ATOM 939 C C . VAL A 1 119 ? -7.393 -6.012 0.940 1.00 84.06 119 VAL A C 1
ATOM 941 O O . VAL A 1 119 ? -8.385 -6.586 0.508 1.00 84.06 119 VAL A O 1
ATOM 944 N N . LEU A 1 120 ? -6.167 -6.254 0.475 1.00 87.19 120 LEU A N 1
ATOM 945 C CA . LEU A 1 120 ? -5.920 -7.152 -0.654 1.00 87.19 120 LEU A CA 1
ATOM 946 C C . LEU A 1 120 ? -5.725 -8.618 -0.239 1.00 87.19 120 LEU A C 1
ATOM 948 O O . LEU A 1 120 ? -5.618 -9.480 -1.111 1.00 87.19 120 LEU A O 1
ATOM 952 N N . GLY A 1 121 ? -5.672 -8.906 1.066 1.00 87.69 121 GLY A N 1
ATOM 953 C CA . GLY A 1 121 ? -5.626 -10.270 1.597 1.00 87.69 121 GLY A CA 1
ATOM 954 C C . GLY A 1 121 ? -4.352 -11.042 1.245 1.00 87.69 121 GLY A C 1
ATOM 955 O O . GLY A 1 121 ? -4.382 -12.270 1.159 1.00 87.69 121 GLY A O 1
ATOM 956 N N . TYR A 1 122 ? -3.237 -10.361 0.969 1.00 91.12 122 TYR A N 1
ATOM 957 C CA . TYR A 1 122 ? -1.990 -11.040 0.630 1.00 91.12 122 TYR A CA 1
ATOM 958 C C . TYR A 1 122 ? -1.252 -11.535 1.880 1.00 91.12 122 TYR A C 1
ATOM 960 O O . TYR A 1 122 ? -1.191 -10.822 2.879 1.00 91.12 122 TYR A O 1
ATOM 968 N N . PRO A 1 123 ? -0.621 -12.724 1.827 1.00 91.44 123 PRO A N 1
ATOM 969 C CA . PRO A 1 123 ? 0.187 -13.223 2.934 1.00 91.44 123 PRO A CA 1
ATOM 970 C C . PRO A 1 123 ? 1.486 -12.416 3.074 1.00 91.44 123 PRO A C 1
ATOM 972 O O . PRO A 1 123 ? 1.986 -11.840 2.100 1.00 91.44 123 PRO A O 1
ATOM 975 N N . SER A 1 124 ? 2.061 -12.396 4.280 1.00 92.69 124 SER A N 1
ATOM 976 C CA . SER A 1 124 ? 3.195 -11.523 4.637 1.00 92.69 124 SER A CA 1
ATOM 977 C C . SER A 1 124 ? 4.408 -11.697 3.716 1.00 92.69 124 SER A C 1
ATOM 979 O O . SER A 1 124 ? 5.061 -10.720 3.367 1.00 92.69 124 SER A O 1
ATOM 981 N N . GLU A 1 125 ? 4.683 -12.917 3.256 1.00 94.00 125 GLU A N 1
ATOM 982 C CA . GLU A 1 125 ? 5.794 -13.246 2.351 1.00 94.00 125 GLU A CA 1
ATOM 983 C C . GLU A 1 125 ? 5.581 -12.646 0.959 1.00 94.00 125 GLU A C 1
ATOM 985 O O . GLU A 1 125 ? 6.526 -12.320 0.241 1.00 94.00 125 GLU A O 1
ATOM 990 N N . LYS A 1 126 ? 4.322 -12.528 0.533 1.00 94.69 126 LYS A N 1
ATOM 991 C CA . LYS A 1 126 ? 3.981 -11.874 -0.728 1.00 94.69 126 LYS A CA 1
ATOM 992 C C . LYS A 1 126 ? 4.040 -10.357 -0.583 1.00 94.69 126 LYS A C 1
ATOM 994 O O . LYS A 1 126 ? 4.524 -9.704 -1.499 1.00 94.69 126 LYS A O 1
ATOM 999 N N . VAL A 1 127 ? 3.611 -9.816 0.557 1.00 95.38 127 VAL A N 1
ATOM 1000 C CA . VAL A 1 127 ? 3.746 -8.384 0.872 1.00 95.38 127 VAL A CA 1
ATOM 1001 C C . VAL A 1 127 ? 5.213 -7.957 0.870 1.00 95.38 127 VAL A C 1
ATOM 1003 O O . VAL A 1 127 ? 5.545 -6.978 0.208 1.00 95.38 127 VAL A O 1
ATOM 1006 N N . ALA A 1 128 ? 6.094 -8.733 1.511 1.00 95.56 128 ALA A N 1
ATOM 1007 C CA . ALA A 1 128 ? 7.532 -8.459 1.549 1.00 95.56 128 ALA A CA 1
ATOM 1008 C C . ALA A 1 128 ? 8.124 -8.364 0.132 1.00 95.56 128 ALA A C 1
ATOM 1010 O O . ALA A 1 128 ? 8.735 -7.359 -0.222 1.00 95.56 128 ALA A O 1
ATOM 1011 N N . ARG A 1 129 ? 7.824 -9.355 -0.720 1.00 95.06 129 ARG A N 1
ATOM 1012 C CA . ARG A 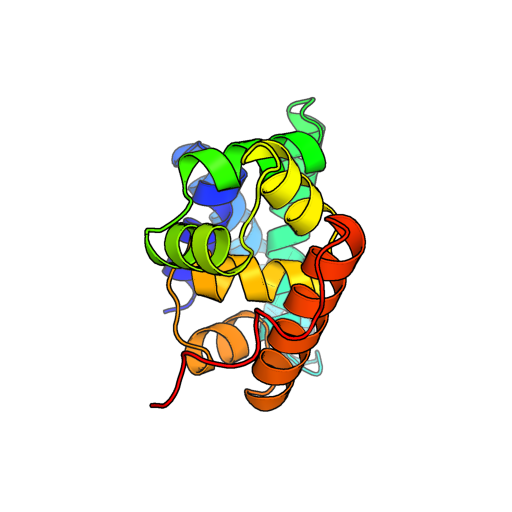1 129 ? 8.239 -9.367 -2.133 1.00 95.06 129 ARG A CA 1
ATOM 1013 C C . ARG A 1 129 ? 7.677 -8.198 -2.939 1.00 95.06 129 ARG A C 1
ATOM 1015 O O . ARG A 1 129 ? 8.392 -7.630 -3.747 1.00 95.06 129 ARG A O 1
ATOM 1022 N N . ILE A 1 130 ? 6.405 -7.836 -2.744 1.00 94.94 130 ILE A N 1
ATOM 1023 C CA . ILE A 1 130 ? 5.794 -6.695 -3.450 1.00 94.94 130 ILE A CA 1
ATOM 1024 C C . ILE A 1 130 ? 6.492 -5.388 -3.070 1.00 94.94 130 ILE A C 1
ATOM 1026 O O . ILE A 1 130 ? 6.761 -4.575 -3.945 1.00 94.94 130 ILE A O 1
ATOM 1030 N N . MET A 1 131 ? 6.758 -5.190 -1.778 1.00 94.94 131 MET A N 1
ATOM 1031 C CA . MET A 1 131 ? 7.348 -3.960 -1.252 1.00 94.94 131 MET A CA 1
ATOM 1032 C C . MET A 1 131 ? 8.875 -3.902 -1.394 1.00 94.94 131 MET A C 1
ATOM 1034 O O . MET A 1 131 ? 9.447 -2.843 -1.129 1.00 94.94 131 MET A O 1
ATOM 1038 N N . GLY A 1 132 ? 9.516 -5.018 -1.761 1.00 94.75 132 GLY A N 1
ATOM 1039 C CA . GLY A 1 132 ? 10.969 -5.161 -1.825 1.00 94.75 132 GLY A CA 1
ATOM 1040 C C . GLY A 1 132 ? 11.649 -5.072 -0.459 1.00 94.75 132 GLY A C 1
ATOM 1041 O O . GLY A 1 132 ? 12.698 -4.442 -0.350 1.00 94.75 132 GLY A O 1
ATOM 1042 N N . VAL A 1 133 ? 11.026 -5.639 0.581 1.00 95.00 133 VAL A N 1
ATOM 1043 C CA . VAL A 1 133 ? 11.520 -5.636 1.972 1.00 95.00 133 VAL A CA 1
ATOM 1044 C C . VAL A 1 133 ? 11.549 -7.049 2.557 1.00 95.00 133 VAL A C 1
ATOM 1046 O O . VAL A 1 133 ? 10.929 -7.970 2.023 1.00 95.00 133 VAL A O 1
ATOM 1049 N N . GLU A 1 134 ? 12.212 -7.220 3.699 1.00 93.19 134 GLU A N 1
ATOM 1050 C CA . GLU A 1 134 ? 12.236 -8.495 4.415 1.00 93.19 134 GLU A CA 1
ATOM 1051 C C . GLU A 1 134 ? 10.912 -8.801 5.134 1.00 93.19 134 GLU A C 1
ATOM 1053 O O . GLU A 1 134 ? 10.142 -7.915 5.525 1.00 93.19 134 GLU A O 1
ATOM 1058 N N . ARG A 1 135 ? 10.645 -10.092 5.370 1.00 92.62 135 ARG A N 1
ATOM 1059 C CA . ARG A 1 135 ? 9.433 -10.556 6.071 1.00 92.62 135 ARG A CA 1
ATOM 1060 C C . ARG A 1 135 ? 9.322 -9.968 7.484 1.00 92.62 135 ARG A C 1
ATOM 1062 O O . ARG A 1 135 ? 8.224 -9.612 7.923 1.00 92.62 135 ARG A O 1
ATOM 1069 N N . ASP A 1 136 ? 10.444 -9.820 8.179 1.00 93.19 136 ASP A N 1
ATOM 1070 C CA . ASP A 1 136 ? 10.476 -9.251 9.528 1.00 93.19 136 ASP A CA 1
ATOM 1071 C C . ASP A 1 136 ? 10.204 -7.742 9.531 1.00 93.19 136 ASP A C 1
ATOM 1073 O O . ASP A 1 136 ? 9.569 -7.220 10.460 1.00 93.19 136 ASP A O 1
ATOM 1077 N N . THR A 1 137 ? 10.550 -7.046 8.445 1.00 94.75 137 THR A N 1
ATOM 1078 C CA . THR A 1 137 ? 10.146 -5.655 8.216 1.00 94.75 137 THR A CA 1
ATOM 1079 C C . THR A 1 137 ? 8.626 -5.541 8.106 1.00 94.75 137 THR A C 1
ATOM 1081 O O . THR A 1 137 ? 8.034 -4.678 8.758 1.00 94.75 137 THR A O 1
ATOM 1084 N N . VAL A 1 138 ? 7.961 -6.453 7.384 1.00 95.00 138 VAL A N 1
ATOM 1085 C CA . VAL A 1 138 ? 6.486 -6.491 7.282 1.00 95.00 138 VAL A CA 1
ATOM 1086 C C . VAL A 1 138 ? 5.846 -6.699 8.658 1.00 95.00 138 VAL A C 1
ATOM 1088 O O . VAL A 1 138 ? 4.920 -5.973 9.035 1.00 95.00 138 VAL A O 1
ATOM 1091 N N . ARG A 1 139 ? 6.362 -7.643 9.460 1.00 90.88 139 ARG A N 1
ATOM 1092 C CA . ARG A 1 139 ? 5.884 -7.881 10.837 1.00 90.88 139 ARG A CA 1
ATOM 1093 C C . ARG A 1 139 ? 6.012 -6.619 11.694 1.00 90.88 139 ARG A C 1
ATOM 1095 O O . ARG A 1 139 ? 5.075 -6.262 12.419 1.00 90.88 139 ARG A O 1
ATOM 1102 N N . SER A 1 140 ? 7.149 -5.940 11.592 1.00 94.38 140 SER A N 1
ATOM 1103 C CA . SER A 1 140 ? 7.443 -4.713 12.334 1.00 94.38 140 SER A CA 1
ATOM 1104 C C . SER A 1 140 ? 6.538 -3.557 11.906 1.00 94.38 140 SER A C 1
ATOM 1106 O O . SER A 1 140 ? 5.915 -2.919 12.757 1.00 94.38 140 SER A O 1
ATOM 1108 N N . HIS A 1 141 ? 6.375 -3.329 10.600 1.00 95.06 141 HIS A N 1
ATOM 1109 C CA . HIS A 1 141 ? 5.462 -2.320 10.059 1.00 95.06 141 HIS A CA 1
ATOM 1110 C C . HIS A 1 141 ? 4.016 -2.569 10.475 1.00 95.06 141 HIS A C 1
ATOM 1112 O O . HIS A 1 141 ? 3.358 -1.641 10.939 1.00 95.06 141 HIS A O 1
ATOM 1118 N N . ARG A 1 142 ? 3.547 -3.820 10.427 1.00 92.31 142 ARG A N 1
ATOM 1119 C CA . ARG A 1 142 ? 2.211 -4.207 10.899 1.00 92.31 142 ARG A CA 1
ATOM 1120 C C . ARG A 1 142 ? 2.001 -3.859 12.374 1.00 92.31 142 ARG A C 1
ATOM 1122 O O . ARG A 1 142 ? 0.966 -3.297 12.733 1.00 92.31 142 ARG A O 1
ATOM 1129 N N . ARG A 1 143 ? 2.974 -4.170 13.240 1.00 89.31 143 ARG A N 1
ATOM 1130 C CA . ARG A 1 143 ? 2.908 -3.853 14.680 1.00 89.31 143 ARG A CA 1
ATOM 1131 C C . ARG A 1 143 ? 2.879 -2.343 14.922 1.00 89.31 143 ARG A C 1
ATOM 1133 O O . ARG A 1 143 ? 2.082 -1.873 15.733 1.00 89.31 143 ARG A O 1
ATOM 1140 N N . LEU A 1 144 ? 3.735 -1.588 14.234 1.00 92.50 144 LEU A N 1
ATOM 1141 C CA . LEU A 1 144 ? 3.794 -0.128 14.351 1.00 92.50 144 LEU A CA 1
ATOM 1142 C C . LEU A 1 144 ? 2.513 0.537 13.837 1.00 92.50 144 LEU A C 1
ATOM 1144 O O . LEU A 1 144 ? 1.985 1.419 14.512 1.00 92.50 144 LEU A O 1
ATOM 1148 N N . ALA A 1 145 ? 1.977 0.062 12.713 1.00 91.62 145 ALA A N 1
ATOM 1149 C CA . ALA A 1 145 ? 0.716 0.526 12.152 1.00 91.62 145 ALA A CA 1
ATOM 1150 C C . ALA A 1 145 ? -0.438 0.341 13.145 1.00 91.62 145 ALA A C 1
ATOM 1152 O O . ALA A 1 145 ? -1.109 1.310 13.491 1.00 91.62 145 ALA A O 1
ATOM 1153 N N . LYS A 1 146 ? -0.607 -0.875 13.690 1.00 87.31 146 LYS A N 1
ATOM 1154 C CA . LYS A 1 146 ? -1.638 -1.172 14.703 1.00 87.31 146 LYS A CA 1
ATOM 1155 C C . LYS A 1 146 ? -1.534 -0.251 15.924 1.00 87.31 146 LYS A C 1
ATOM 1157 O O . LYS A 1 146 ? -2.546 0.259 16.392 1.00 87.31 146 LYS A O 1
ATOM 1162 N N . ARG A 1 147 ? -0.314 0.013 16.408 1.00 88.31 147 ARG A N 1
ATOM 1163 C CA . ARG A 1 147 ? -0.075 0.944 17.527 1.00 88.31 147 ARG A CA 1
ATOM 1164 C C . ARG A 1 147 ? -0.470 2.381 17.195 1.00 88.31 147 ARG A C 1
ATOM 1166 O O . ARG A 1 147 ? -1.053 3.054 18.039 1.00 88.31 147 ARG A O 1
ATOM 1173 N N . ARG A 1 148 ? -0.147 2.863 15.991 1.00 91.12 148 ARG A N 1
ATOM 1174 C CA . ARG A 1 148 ? -0.506 4.222 15.552 1.00 91.12 148 ARG A CA 1
ATOM 1175 C C . ARG A 1 148 ? -2.009 4.382 15.366 1.00 91.12 148 ARG A C 1
ATOM 1177 O O . ARG A 1 148 ? -2.543 5.393 15.808 1.00 91.12 148 ARG A O 1
ATOM 1184 N N . ILE A 1 149 ? -2.670 3.381 14.783 1.00 88.50 149 ILE A N 1
ATOM 1185 C CA . ILE A 1 149 ? -4.130 3.343 14.653 1.00 88.50 149 ILE A CA 1
ATOM 1186 C C . ILE A 1 149 ? -4.767 3.416 16.043 1.00 88.50 149 ILE A C 1
ATOM 1188 O O . ILE A 1 149 ? -5.527 4.338 16.303 1.00 88.50 149 ILE A O 1
ATOM 1192 N N . ALA A 1 150 ? -4.383 2.527 16.967 1.00 84.44 150 ALA A N 1
ATOM 1193 C CA . ALA A 1 150 ? -4.912 2.536 18.332 1.00 84.44 150 ALA A CA 1
ATOM 1194 C C . ALA A 1 150 ? -4.711 3.890 19.028 1.00 84.44 150 ALA A C 1
ATOM 1196 O O . ALA A 1 150 ? -5.656 4.437 19.585 1.00 84.44 150 ALA A O 1
ATOM 1197 N N . LYS A 1 151 ? -3.504 4.469 18.936 1.00 87.44 151 LYS A N 1
ATOM 1198 C CA . LYS A 1 151 ? -3.212 5.789 19.512 1.00 87.44 151 LYS A CA 1
ATOM 1199 C C . LYS A 1 151 ? -4.105 6.882 18.919 1.00 87.44 151 LYS A C 1
ATOM 1201 O O . LYS A 1 151 ? -4.578 7.732 19.664 1.00 87.44 151 LYS A O 1
ATOM 1206 N N . LYS A 1 152 ? -4.313 6.881 17.599 1.00 87.56 152 LYS A N 1
ATOM 1207 C CA . LYS A 1 152 ? -5.128 7.893 16.916 1.00 87.56 152 LYS A CA 1
ATOM 1208 C C . LYS A 1 152 ? -6.619 7.761 17.241 1.00 87.56 152 LYS A C 1
ATOM 1210 O O . LYS A 1 152 ? -7.294 8.776 17.304 1.00 87.56 152 LYS A O 1
ATOM 1215 N N . LEU A 1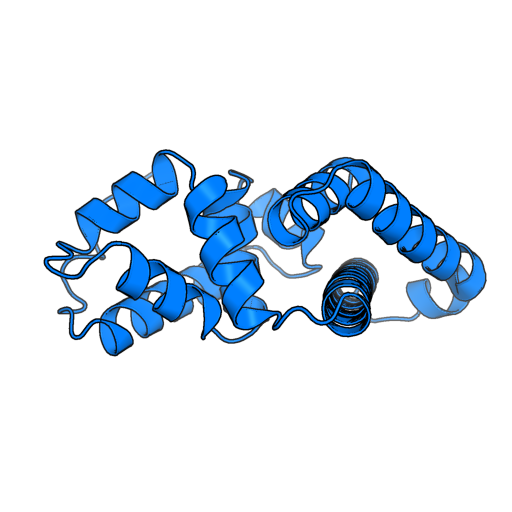 153 ? -7.087 6.541 17.497 1.00 84.50 153 LEU A N 1
ATOM 1216 C CA . LEU A 1 153 ? -8.463 6.244 17.908 1.00 84.50 153 LEU A CA 1
ATOM 1217 C C . LEU A 1 153 ? -8.683 6.341 19.433 1.00 84.50 153 LEU A C 1
ATOM 1219 O O . LEU A 1 153 ? -9.765 6.026 19.911 1.00 84.50 153 LEU A O 1
ATOM 1223 N N . GLY A 1 154 ? -7.661 6.710 20.218 1.00 83.19 154 GLY A N 1
ATOM 1224 C CA . GLY A 1 154 ? -7.765 6.789 21.681 1.00 83.19 154 GLY A CA 1
ATOM 1225 C C . GLY A 1 154 ? -7.948 5.436 22.386 1.00 83.19 154 GLY A C 1
ATOM 1226 O O . GLY A 1 154 ? -8.428 5.392 23.515 1.00 83.19 154 GLY A O 1
ATOM 1227 N N . LEU A 1 155 ? -7.572 4.328 21.740 1.00 78.81 155 LEU A N 1
ATOM 1228 C CA . LEU A 1 155 ? -7.813 2.973 22.235 1.00 78.81 155 LEU A CA 1
ATOM 1229 C C . LEU A 1 155 ? -6.651 2.431 23.083 1.00 78.81 155 LEU A C 1
ATOM 1231 O O . LEU A 1 155 ? -5.477 2.642 22.747 1.00 78.81 155 LEU A O 1
ATOM 1235 N N . PRO A 1 156 ? -6.944 1.649 24.137 1.00 65.88 156 PRO A N 1
ATOM 1236 C CA . PRO A 1 156 ? -5.917 0.985 24.925 1.00 65.88 156 PRO A CA 1
ATOM 1237 C C . PRO A 1 156 ? -5.154 -0.077 24.115 1.00 65.88 156 PRO A C 1
ATOM 1239 O O . PRO A 1 156 ? -5.730 -0.987 23.521 1.00 65.88 156 PRO A O 1
ATOM 1242 N N . LEU A 1 157 ? -3.819 -0.005 24.143 1.00 58.75 157 LEU A N 1
ATOM 1243 C CA . LEU A 1 157 ? -2.919 -0.862 23.354 1.00 58.75 157 LEU A CA 1
ATOM 1244 C C . LEU A 1 157 ? -2.953 -2.361 23.723 1.00 58.75 157 LEU A C 1
ATOM 1246 O O . LEU A 1 157 ? -2.382 -3.168 22.987 1.00 58.75 157 LEU A O 1
ATOM 1250 N N . TYR A 1 158 ? -3.595 -2.740 24.832 1.00 53.84 158 TYR A N 1
ATOM 1251 C CA . TYR A 1 158 ? -3.665 -4.121 25.325 1.00 53.84 158 TYR A CA 1
ATOM 1252 C C . TYR A 1 158 ? -4.795 -4.961 24.702 1.00 53.84 158 TYR A C 1
ATOM 1254 O O . TYR A 1 158 ? -4.726 -6.183 24.768 1.00 53.84 158 TYR A O 1
ATOM 1262 N N . ALA A 1 159 ? -5.775 -4.356 24.017 1.00 47.97 159 ALA A N 1
ATOM 1263 C CA . ALA A 1 159 ? -6.871 -5.093 23.366 1.00 47.97 159 ALA A CA 1
ATOM 1264 C C . ALA A 1 159 ? -6.477 -5.777 22.036 1.00 47.97 159 ALA A C 1
ATOM 1266 O O . ALA A 1 159 ? -7.215 -6.594 21.502 1.00 47.97 159 ALA A O 1
ATOM 1267 N N . VAL A 1 160 ? -5.299 -5.462 21.485 1.00 51.09 160 VAL A N 1
ATOM 1268 C CA . VAL A 1 160 ? -4.887 -5.867 20.122 1.00 51.09 160 VAL A CA 1
ATOM 1269 C C . VAL A 1 160 ? -3.876 -7.025 20.140 1.00 51.09 160 VAL A C 1
ATOM 1271 O O . VAL A 1 160 ? -3.380 -7.447 19.092 1.00 51.09 160 VAL A O 1
ATOM 1274 N N . ALA A 1 161 ? -3.499 -7.497 21.331 1.00 43.41 161 ALA A N 1
ATOM 1275 C CA . ALA A 1 161 ? -2.354 -8.384 21.513 1.00 43.41 161 ALA A CA 1
ATOM 1276 C C . ALA A 1 161 ? -2.647 -9.876 21.295 1.00 43.41 161 ALA A C 1
ATOM 1278 O O . ALA A 1 161 ? -1.686 -10.623 21.150 1.00 43.41 161 ALA A O 1
ATOM 1279 N N . ASP A 1 162 ? -3.904 -10.312 21.197 1.00 41.75 162 ASP A N 1
ATOM 1280 C CA . ASP A 1 162 ? -4.207 -11.745 21.162 1.00 41.75 162 ASP A CA 1
ATOM 1281 C C . ASP A 1 162 ? -5.270 -12.086 20.117 1.00 41.75 162 ASP A C 1
ATOM 1283 O O . ASP A 1 162 ? -6.452 -11.839 20.321 1.00 41.75 162 ASP A O 1
ATOM 1287 N N . THR A 1 163 ? -4.822 -12.565 18.950 1.00 41.62 163 THR A N 1
ATOM 1288 C CA . THR A 1 163 ? -5.528 -13.458 17.993 1.00 41.62 163 THR A CA 1
ATOM 1289 C C . THR A 1 163 ? -4.806 -13.440 16.644 1.00 41.62 163 THR A C 1
ATOM 1291 O O . THR A 1 163 ? -5.282 -12.902 15.646 1.00 41.62 163 THR A O 1
ATOM 1294 N N . THR A 1 164 ? -3.591 -13.982 16.594 1.00 36.56 164 THR A N 1
ATOM 1295 C CA . THR A 1 164 ? -3.067 -14.641 15.380 1.00 36.56 164 THR A CA 1
ATOM 1296 C C . THR A 1 164 ? -1.864 -15.486 15.789 1.00 36.56 164 THR A C 1
ATOM 1298 O O . THR A 1 164 ? -0.709 -15.091 15.623 1.00 36.56 164 THR A O 1
ATOM 1301 N N . LYS A 1 165 ? -2.156 -16.627 16.422 1.00 31.61 165 LYS A N 1
ATOM 1302 C CA . LYS A 1 165 ? -1.280 -17.794 16.350 1.00 31.61 165 LYS A CA 1
ATOM 1303 C C . LYS A 1 165 ? -1.605 -18.512 15.040 1.00 31.61 165 LYS A C 1
ATOM 1305 O O . LYS A 1 165 ? -2.782 -18.706 14.758 1.00 31.61 165 LYS A O 1
ATOM 1310 N N . GLU A 1 166 ? -0.523 -18.876 14.353 1.00 31.61 166 GLU A N 1
ATOM 1311 C CA . GLU A 1 166 ? -0.405 -19.816 13.223 1.00 31.61 166 GLU A CA 1
ATOM 1312 C C . GLU A 1 166 ? -0.790 -19.305 11.827 1.00 31.61 166 GLU A C 1
ATOM 1314 O O . GLU A 1 166 ? -1.938 -18.874 11.592 1.00 31.61 166 GLU A O 1
#

Foldseek 3Di:
DLLVVQQVVLCLLVVDNVRSVVLSVVLVVVCVVCVVVLVVDPFSLLVSLVSSVVSSCVVCVVVVHDSLVSQLVSCVVQFDVQNVVVVVLLVQPDDPSLLSSLLSPDDPLLSLLCCVCGRVVDDLVVSCSNNRHDSVVSVVSPLVSSVSSCVSSVTDPVSNPDDDDD

Organism: NCBI:txid83656

pLDDT: mean 84.16, std 14.46, range [31.61, 96.19]

Radius of gyration: 16.21 Å; chains: 1; bounding box: 39×36×46 Å

InterPro domains:
  IPR013249 RNA polymerase sigma factor 70, region 4 type 2 [PF08281] (99-149)
  IPR013324 RNA polymerase sigma factor, region 3/4-like [SSF88659] (91-153)
  IPR036388 Winged helix-like DNA-binding domain superfamily [G3DSA:1.10.10.10] (71-155)
  IPR039425 RNA polymerase sigma-70-like [PTHR43133] (2-153)

Secondary structure (DSSP, 8-state):
-HHHHHHHHHHHHHS-HHHHHHHHHHHHHHHHHTHHHHTTSS-HHHHHHHHHHHHHHHHHHHTT--HHHHHHHHHHHH--HHHHHHHHHTT--S-HHHHHHHHHTS-HHHHHHHIIIIIS---HHHHHHHHT--HHHHHHHHHHHHHHHHHHTT--TTTTSSS---